Protein AF-A0AAV4CNP8-F1 (afdb_monomer_lite)

Structure (mmCIF, N/CA/C/O backbone):
data_AF-A0AAV4CNP8-F1
#
_entry.id   AF-A0AAV4CNP8-F1
#
loop_
_atom_site.group_PDB
_atom_site.id
_atom_site.type_symbol
_atom_site.label_atom_id
_atom_site.label_alt_id
_atom_site.label_comp_id
_atom_site.label_asym_id
_atom_site.label_entity_id
_atom_site.label_seq_id
_atom_site.pdbx_PDB_ins_code
_atom_site.Cartn_x
_atom_site.Cartn_y
_atom_site.Cartn_z
_atom_site.occupancy
_atom_site.B_iso_or_equiv
_atom_site.auth_seq_id
_atom_site.auth_comp_id
_atom_site.auth_asym_id
_atom_site.auth_atom_id
_atom_site.pdbx_PDB_model_num
ATOM 1 N N . MET A 1 1 ? 19.558 -6.433 -16.857 1.00 46.38 1 MET A N 1
ATOM 2 C CA . MET A 1 1 ? 19.336 -5.834 -15.519 1.00 46.38 1 MET A CA 1
ATOM 3 C C . MET A 1 1 ? 18.919 -4.367 -15.660 1.00 46.38 1 MET A C 1
ATOM 5 O O . MET A 1 1 ? 19.714 -3.476 -15.395 1.00 46.38 1 MET A O 1
ATOM 9 N N . LYS A 1 2 ? 17.694 -4.098 -16.132 1.00 54.31 2 LYS A N 1
ATOM 10 C CA . LYS A 1 2 ? 17.076 -2.753 -16.125 1.00 54.31 2 LYS A CA 1
ATOM 11 C C . LYS A 1 2 ? 15.809 -2.720 -15.248 1.00 54.31 2 LYS A C 1
ATOM 13 O O . LYS A 1 2 ? 15.484 -1.664 -14.714 1.00 54.31 2 LYS A O 1
ATOM 18 N N . ASP A 1 3 ? 15.195 -3.878 -15.004 1.00 55.69 3 ASP A N 1
ATOM 19 C CA . ASP A 1 3 ? 13.916 -4.042 -14.292 1.00 55.69 3 ASP A CA 1
ATOM 20 C C . ASP A 1 3 ? 13.931 -3.739 -12.795 1.00 55.69 3 ASP A C 1
ATOM 22 O O . ASP A 1 3 ? 12.931 -3.292 -12.238 1.00 55.69 3 ASP A O 1
ATOM 26 N N . THR A 1 4 ? 15.070 -3.899 -12.119 1.00 63.66 4 THR A N 1
ATOM 27 C CA . THR A 1 4 ? 15.130 -3.698 -10.663 1.00 63.66 4 THR A CA 1
ATOM 28 C C . THR A 1 4 ? 14.892 -2.242 -10.262 1.00 63.66 4 THR A C 1
ATOM 30 O O . THR A 1 4 ? 14.318 -1.984 -9.206 1.00 63.66 4 THR A O 1
ATOM 33 N N . ARG A 1 5 ? 15.301 -1.274 -11.096 1.00 74.88 5 ARG A N 1
ATOM 34 C CA . ARG A 1 5 ? 15.209 0.148 -10.733 1.00 74.88 5 ARG A CA 1
ATOM 35 C C . ARG A 1 5 ? 13.775 0.670 -10.820 1.00 74.88 5 ARG A C 1
ATOM 37 O O . ARG A 1 5 ? 13.304 1.277 -9.868 1.00 74.88 5 ARG A O 1
ATOM 44 N N . ARG A 1 6 ? 13.065 0.370 -11.914 1.00 78.56 6 ARG A N 1
ATOM 45 C CA . ARG A 1 6 ? 11.662 0.784 -12.110 1.00 78.56 6 ARG A CA 1
ATOM 46 C C . ARG A 1 6 ? 10.711 0.081 -11.142 1.00 78.56 6 ARG A C 1
ATOM 48 O O . ARG A 1 6 ? 9.794 0.707 -10.610 1.00 78.56 6 ARG A O 1
ATOM 55 N N . GLY A 1 7 ? 10.976 -1.193 -10.839 1.00 80.38 7 GLY A N 1
ATOM 56 C CA . GLY A 1 7 ? 10.255 -1.917 -9.793 1.00 80.38 7 GLY A CA 1
ATOM 57 C C . GLY A 1 7 ? 10.425 -1.272 -8.412 1.00 80.38 7 GLY A C 1
ATOM 58 O O . GLY A 1 7 ? 9.440 -1.063 -7.704 1.00 80.38 7 GLY A O 1
ATOM 59 N N . ALA A 1 8 ? 11.653 -0.882 -8.051 1.00 82.00 8 ALA A N 1
ATOM 60 C CA . ALA A 1 8 ? 11.926 -0.186 -6.793 1.00 82.00 8 ALA A CA 1
ATOM 61 C C . ALA A 1 8 ? 11.259 1.200 -6.732 1.00 82.00 8 ALA A C 1
ATOM 63 O O . ALA A 1 8 ? 10.627 1.526 -5.732 1.00 82.00 8 ALA A O 1
ATOM 64 N N . GLU A 1 9 ? 11.325 1.982 -7.814 1.00 85.69 9 GLU A N 1
ATOM 65 C CA . GLU A 1 9 ? 10.644 3.281 -7.929 1.00 85.69 9 GLU A CA 1
ATOM 66 C C . GLU A 1 9 ? 9.119 3.134 -7.731 1.00 85.69 9 GLU A C 1
ATOM 68 O O . GLU A 1 9 ? 8.497 3.906 -7.000 1.00 85.69 9 GLU A O 1
ATOM 73 N N . THR A 1 10 ? 8.519 2.088 -8.307 1.00 85.56 10 THR A N 1
ATOM 74 C CA . THR A 1 10 ? 7.083 1.790 -8.162 1.00 85.56 10 THR A CA 1
ATOM 75 C C . THR A 1 10 ? 6.719 1.379 -6.729 1.00 85.56 10 THR A C 1
ATOM 77 O O . THR A 1 10 ? 5.675 1.780 -6.206 1.00 85.56 10 THR A O 1
ATOM 80 N N . LEU A 1 11 ? 7.585 0.612 -6.060 1.00 86.38 11 LEU A N 1
ATOM 81 C CA . LEU A 1 11 ? 7.403 0.209 -4.663 1.00 86.38 11 LEU A CA 1
ATOM 82 C C . LEU A 1 11 ? 7.470 1.403 -3.700 1.00 86.38 11 LEU A C 1
ATOM 84 O O . LEU A 1 11 ? 6.686 1.466 -2.742 1.00 86.38 11 LEU A O 1
ATOM 88 N N . GLU A 1 12 ? 8.387 2.337 -3.941 1.00 89.56 12 GLU A N 1
ATOM 89 C CA . GLU A 1 12 ? 8.506 3.565 -3.152 1.00 89.56 12 GLU A CA 1
ATOM 90 C C . GLU A 1 12 ? 7.275 4.450 -3.352 1.00 89.56 12 GLU A C 1
ATOM 92 O O . GLU A 1 12 ? 6.611 4.784 -2.370 1.00 89.56 12 GLU A O 1
ATOM 97 N N . LE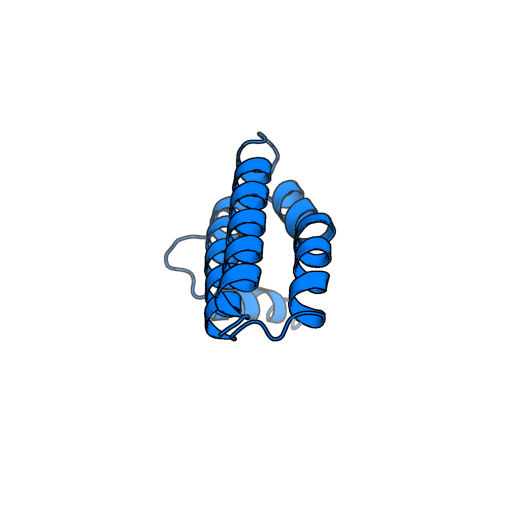U A 1 13 ? 6.856 4.682 -4.602 1.00 89.62 13 LEU A N 1
ATOM 98 C CA . LEU A 1 13 ? 5.627 5.419 -4.915 1.00 89.62 13 LEU A CA 1
ATOM 99 C C . LEU A 1 13 ? 4.396 4.821 -4.214 1.00 89.62 13 LEU A C 1
ATOM 101 O O . LEU A 1 13 ? 3.569 5.550 -3.650 1.00 89.62 13 LEU A O 1
ATOM 105 N N . ALA A 1 14 ? 4.263 3.490 -4.229 1.00 89.38 14 ALA A N 1
ATOM 106 C CA . ALA A 1 14 ? 3.191 2.789 -3.527 1.00 89.38 14 ALA A CA 1
ATOM 107 C C . ALA A 1 14 ? 3.254 3.043 -2.013 1.00 89.38 14 ALA A C 1
ATOM 109 O O . ALA A 1 14 ? 2.233 3.312 -1.377 1.00 89.38 14 ALA A O 1
ATOM 110 N N . SER A 1 15 ? 4.454 2.984 -1.435 1.00 90.06 15 SER A N 1
ATOM 111 C CA . SER A 1 15 ? 4.680 3.155 0.003 1.00 90.06 15 SER A CA 1
ATOM 112 C C . SER A 1 15 ? 4.377 4.580 0.464 1.00 90.06 15 SER A C 1
ATOM 114 O O . SER A 1 15 ? 3.655 4.761 1.447 1.00 90.06 15 SER A O 1
ATOM 116 N N . GLU A 1 16 ? 4.858 5.584 -0.267 1.00 92.38 16 GLU A N 1
ATOM 117 C CA . GLU A 1 16 ? 4.592 6.998 0.003 1.00 92.38 16 GLU A CA 1
ATOM 118 C C . GLU A 1 16 ? 3.100 7.317 -0.109 1.00 92.38 16 GLU A C 1
ATOM 120 O O . GLU A 1 16 ? 2.519 7.944 0.780 1.00 92.38 16 GLU A O 1
ATOM 125 N N . SER A 1 17 ? 2.445 6.809 -1.156 1.00 90.19 17 SER A N 1
ATOM 126 C CA . SER A 1 17 ? 1.009 7.007 -1.365 1.00 90.19 17 SER A CA 1
ATOM 127 C C . SER A 1 17 ? 0.171 6.370 -0.250 1.00 90.19 17 SER A C 1
ATOM 129 O O . SER A 1 17 ? -0.779 6.982 0.245 1.00 90.19 17 SER A O 1
ATOM 131 N N . LEU A 1 18 ? 0.529 5.161 0.198 1.00 90.56 18 LEU A N 1
ATOM 132 C CA . LEU A 1 18 ? -0.135 4.487 1.320 1.00 90.56 18 LEU A CA 1
ATOM 133 C C . LEU A 1 18 ? 0.058 5.243 2.638 1.00 90.56 18 LEU A C 1
ATOM 135 O O . LEU A 1 18 ? -0.894 5.380 3.411 1.00 90.56 18 LEU A O 1
ATOM 139 N N . LEU A 1 19 ? 1.265 5.755 2.892 1.00 91.31 19 LEU A N 1
ATOM 140 C CA . LEU A 1 19 ? 1.560 6.576 4.066 1.00 91.31 19 LEU A CA 1
ATOM 141 C C . LEU A 1 19 ? 0.756 7.877 4.053 1.00 91.31 19 LEU A C 1
ATOM 143 O O . LEU A 1 19 ? 0.167 8.229 5.079 1.00 91.31 19 LEU A O 1
ATOM 147 N N . ALA A 1 20 ? 0.667 8.542 2.900 1.00 90.75 20 ALA A N 1
ATOM 148 C CA . ALA A 1 20 ? -0.144 9.739 2.725 1.00 90.75 20 ALA A CA 1
ATOM 149 C C . ALA A 1 20 ? -1.618 9.453 3.049 1.00 90.75 20 ALA A C 1
ATOM 151 O O . ALA A 1 20 ? -2.177 10.098 3.932 1.00 90.75 20 ALA A O 1
ATOM 152 N N . ILE A 1 21 ? -2.223 8.422 2.440 1.00 89.38 21 ILE A N 1
ATOM 153 C CA . ILE A 1 21 ? -3.617 8.016 2.717 1.00 89.38 21 ILE A CA 1
ATOM 154 C C . ILE A 1 21 ? -3.813 7.686 4.203 1.00 89.38 21 ILE A C 1
ATOM 156 O O . ILE A 1 21 ? -4.824 8.054 4.808 1.00 89.38 21 ILE A O 1
ATOM 160 N N . ASN A 1 22 ? -2.843 7.001 4.812 1.00 88.12 22 ASN A N 1
ATOM 161 C CA . ASN A 1 22 ? -2.921 6.622 6.214 1.00 88.12 22 ASN A CA 1
ATOM 162 C C . ASN A 1 22 ? -2.867 7.832 7.162 1.00 88.12 22 ASN A C 1
ATOM 164 O O . ASN A 1 22 ? -3.547 7.796 8.190 1.00 88.12 22 ASN A O 1
ATOM 168 N N . LYS A 1 23 ? -2.087 8.868 6.821 1.00 89.50 23 LYS A N 1
ATOM 169 C CA . LYS A 1 23 ? -1.904 10.092 7.619 1.00 89.50 23 LYS A CA 1
ATOM 170 C C . LYS A 1 23 ? -3.200 10.887 7.775 1.00 89.50 23 LYS A C 1
ATOM 172 O O . LYS A 1 23 ? -3.406 11.508 8.813 1.00 89.50 23 LYS A O 1
ATOM 177 N N . TYR A 1 24 ? -4.086 10.853 6.784 1.00 83.56 24 TYR A N 1
ATOM 178 C CA . TYR A 1 24 ? -5.371 11.534 6.894 1.00 83.56 24 TYR A CA 1
ATOM 179 C C . TYR A 1 24 ? -6.286 10.845 7.922 1.00 83.56 24 TYR A C 1
ATOM 181 O O . TYR A 1 24 ? -6.395 9.617 7.967 1.00 83.56 24 TYR A O 1
ATOM 189 N N . GLY A 1 25 ? -6.992 11.632 8.737 1.00 81.38 25 GLY A N 1
ATOM 190 C CA . GLY A 1 25 ? -7.911 11.159 9.786 1.00 81.38 25 GLY A CA 1
ATOM 191 C C . GLY A 1 25 ? -9.238 10.571 9.281 1.00 81.38 25 GLY A C 1
ATOM 192 O O . GLY A 1 25 ? -10.217 10.549 10.017 1.00 81.38 25 GLY A O 1
ATOM 193 N N . PHE A 1 26 ? -9.308 10.128 8.023 1.00 80.88 26 PHE A N 1
ATOM 194 C CA . PHE A 1 26 ? -10.545 9.630 7.420 1.00 80.88 26 PHE A CA 1
ATOM 195 C C . PHE A 1 26 ? -10.985 8.274 7.991 1.00 80.88 26 PHE A C 1
ATOM 197 O O . PHE A 1 26 ? -10.157 7.449 8.391 1.00 80.88 26 PHE A O 1
ATOM 204 N N . GLN A 1 27 ? -12.297 8.011 7.953 1.00 83.69 27 GLN A N 1
ATOM 205 C CA . GLN A 1 27 ? -12.848 6.685 8.248 1.00 83.69 27 GLN A CA 1
ATOM 206 C C . GLN A 1 27 ? -12.257 5.636 7.292 1.00 83.69 27 GLN A C 1
ATOM 208 O O . GLN A 1 27 ? -12.003 5.925 6.119 1.00 83.69 27 GLN A O 1
ATOM 213 N N . GLY A 1 28 ? -12.094 4.398 7.771 1.00 84.75 28 GLY A N 1
ATOM 214 C CA . GLY A 1 28 ? -11.460 3.309 7.018 1.00 84.75 28 GLY A CA 1
ATOM 215 C C . GLY A 1 28 ? -12.025 3.109 5.610 1.00 84.75 28 GLY A C 1
ATOM 216 O O . GLY A 1 28 ? -11.262 2.983 4.657 1.00 84.75 28 GLY A O 1
ATOM 217 N N . LYS A 1 29 ? -13.351 3.199 5.444 1.00 86.75 29 LYS A N 1
ATOM 218 C CA . LYS A 1 29 ? -14.027 3.070 4.139 1.00 86.75 29 LYS A CA 1
ATOM 219 C C . LYS A 1 29 ? -13.541 4.074 3.085 1.00 86.75 29 LYS A C 1
ATOM 221 O O . LYS A 1 29 ? -13.356 3.699 1.933 1.00 86.75 29 LYS A O 1
ATOM 226 N N . PHE A 1 30 ? -13.272 5.322 3.475 1.00 87.12 30 PHE A N 1
ATOM 227 C CA . PHE A 1 30 ? -12.787 6.347 2.548 1.00 87.12 30 PHE A CA 1
ATOM 228 C C . PHE A 1 30 ? -11.324 6.108 2.172 1.00 87.12 30 PHE A C 1
ATOM 230 O O . PHE A 1 30 ? -10.952 6.302 1.022 1.00 87.12 30 PHE A O 1
ATOM 237 N N . LYS A 1 31 ? -10.505 5.593 3.099 1.00 89.81 31 LYS A N 1
ATOM 238 C CA . LYS A 1 31 ? -9.121 5.186 2.801 1.00 89.81 31 LYS A CA 1
ATOM 239 C C . LYS A 1 31 ? -9.073 4.040 1.790 1.00 89.81 31 LYS A C 1
ATOM 241 O O . LYS A 1 31 ? -8.266 4.069 0.866 1.00 89.81 31 LYS A O 1
ATOM 246 N N . ILE A 1 32 ? -9.978 3.070 1.933 1.00 90.81 32 ILE A N 1
ATOM 247 C CA . ILE A 1 32 ? -10.136 1.954 0.990 1.00 90.81 32 ILE A CA 1
ATOM 248 C C . ILE A 1 32 ? -10.612 2.454 -0.376 1.00 90.81 32 ILE A C 1
ATOM 250 O O . ILE A 1 32 ? -10.114 1.998 -1.400 1.00 90.81 32 ILE A O 1
ATOM 254 N N . TRP A 1 33 ? -11.528 3.422 -0.404 1.00 90.81 33 TRP A N 1
ATOM 255 C CA . TRP A 1 33 ? -11.962 4.048 -1.650 1.00 90.81 33 TRP A CA 1
ATOM 256 C C . TRP A 1 33 ? -10.801 4.764 -2.360 1.00 90.81 33 TRP A C 1
ATOM 258 O O . TRP A 1 33 ? -10.565 4.518 -3.540 1.00 90.81 33 TRP A O 1
ATOM 268 N N . CYS A 1 34 ? -10.001 5.561 -1.641 1.00 90.31 34 CYS A N 1
ATOM 269 C CA . CYS A 1 34 ? -8.808 6.200 -2.206 1.00 90.31 34 CYS A CA 1
ATOM 270 C C . CYS A 1 34 ? -7.791 5.173 -2.722 1.00 90.31 34 CYS A C 1
ATOM 272 O O . CYS A 1 34 ? -7.206 5.360 -3.787 1.00 90.31 34 CYS A O 1
ATOM 274 N N . LEU A 1 35 ? -7.596 4.070 -1.995 1.00 90.38 35 LEU A N 1
ATOM 275 C CA . LEU A 1 35 ? -6.760 2.961 -2.449 1.00 90.38 35 LEU A CA 1
ATOM 276 C C . LEU A 1 35 ? -7.265 2.402 -3.787 1.00 90.38 35 LEU A C 1
ATOM 278 O O . LEU A 1 35 ? -6.489 2.304 -4.734 1.00 90.38 35 LEU A O 1
ATOM 282 N N . GLN A 1 36 ? -8.559 2.088 -3.879 1.00 90.81 36 GLN A N 1
ATOM 283 C CA . GLN A 1 36 ? -9.148 1.458 -5.059 1.00 90.81 36 GLN A CA 1
ATOM 284 C C . GLN A 1 36 ? -9.162 2.375 -6.287 1.00 90.81 36 GLN A C 1
ATOM 286 O O . GLN A 1 36 ? -8.877 1.917 -7.388 1.00 90.81 36 GLN A O 1
ATOM 291 N N . PHE A 1 37 ? -9.506 3.652 -6.107 1.00 89.25 37 PHE A N 1
ATOM 292 C CA . PHE A 1 37 ? -9.764 4.567 -7.223 1.00 89.25 37 PHE A CA 1
ATOM 293 C C . PHE A 1 37 ? -8.619 5.532 -7.527 1.00 89.25 37 PHE A C 1
ATOM 295 O O . PHE A 1 37 ? -8.573 6.069 -8.628 1.00 89.25 37 PHE A O 1
ATOM 302 N N . MET A 1 38 ? -7.684 5.758 -6.601 1.00 89.44 38 MET A N 1
ATOM 303 C CA . MET A 1 38 ? -6.506 6.591 -6.874 1.00 89.44 38 MET A CA 1
ATOM 304 C C . MET A 1 38 ? -5.234 5.767 -6.988 1.00 89.44 38 MET A C 1
ATOM 306 O O . MET A 1 38 ? -4.478 5.948 -7.938 1.00 89.44 38 MET A O 1
ATOM 310 N N . LEU A 1 39 ? -4.964 4.891 -6.016 1.00 89.75 39 LEU A N 1
ATOM 311 C CA . LEU A 1 39 ? -3.665 4.226 -5.941 1.00 89.75 39 LEU A CA 1
ATOM 312 C C . LEU A 1 39 ? -3.552 3.058 -6.925 1.00 89.75 39 LEU A C 1
ATOM 314 O O . LEU A 1 39 ? -2.551 2.969 -7.628 1.00 89.75 39 LEU A O 1
ATOM 318 N N . ILE A 1 40 ? -4.574 2.202 -7.026 1.00 89.00 40 ILE A N 1
ATOM 319 C CA . ILE A 1 40 ? -4.548 1.068 -7.964 1.00 89.00 40 ILE A CA 1
ATOM 320 C C . ILE A 1 40 ? -4.371 1.533 -9.418 1.00 89.00 40 ILE A C 1
ATOM 322 O O . ILE A 1 40 ? -3.456 1.028 -10.059 1.00 89.00 40 ILE A O 1
ATOM 326 N N . PRO A 1 41 ? -5.122 2.519 -9.949 1.00 88.44 41 PRO A N 1
ATOM 327 C CA . PRO A 1 41 ? -4.917 2.979 -11.325 1.00 88.44 41 PRO A CA 1
ATOM 328 C C . PRO A 1 41 ? -3.525 3.575 -11.572 1.00 88.44 41 PRO A C 1
ATOM 330 O O . PRO A 1 41 ? -2.960 3.384 -12.645 1.00 88.44 41 PRO A O 1
ATOM 333 N N . LYS A 1 42 ? -2.942 4.253 -10.570 1.00 87.94 42 LYS A N 1
ATOM 334 C CA . LYS A 1 42 ? -1.574 4.791 -10.648 1.00 87.94 42 LYS A CA 1
ATOM 335 C C . LYS A 1 42 ? -0.506 3.700 -10.693 1.00 87.94 42 LYS A C 1
ATOM 337 O O . LYS A 1 42 ? 0.505 3.892 -11.356 1.00 87.94 42 LYS A O 1
ATOM 342 N N . LEU A 1 43 ? -0.719 2.587 -9.991 1.00 86.38 43 LEU A N 1
ATOM 343 C CA . LEU A 1 43 ? 0.196 1.442 -9.982 1.00 86.38 43 LEU A CA 1
ATOM 344 C C . LEU A 1 43 ? 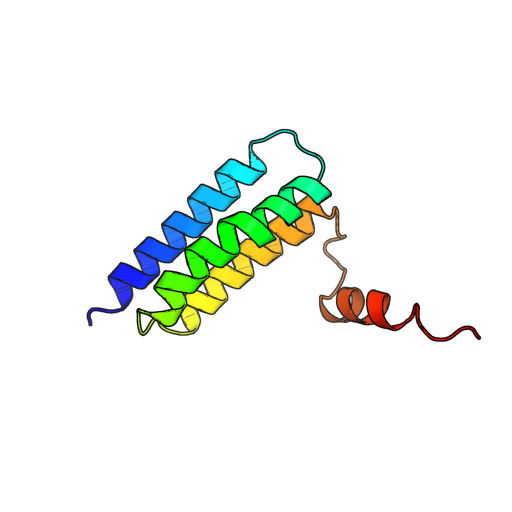-0.038 0.497 -11.161 1.00 86.38 43 LEU A C 1
ATOM 346 O O . LEU A 1 43 ? 0.895 -0.148 -11.617 1.00 86.38 43 LEU A O 1
ATOM 350 N N . LEU A 1 44 ? -1.260 0.434 -11.686 1.00 87.12 44 LEU A N 1
ATOM 351 C CA . LEU A 1 44 ? -1.606 -0.438 -12.802 1.00 87.12 44 LEU A CA 1
ATOM 352 C C . LEU A 1 44 ? -0.795 -0.100 -14.057 1.00 87.12 44 LEU A C 1
ATOM 354 O O . LEU A 1 44 ? -0.345 -0.999 -14.752 1.00 87.12 44 LEU A O 1
ATOM 358 N N . TRP A 1 45 ? -0.577 1.188 -14.326 1.00 83.12 45 TRP A N 1
ATOM 359 C CA . TRP A 1 45 ? 0.187 1.623 -15.493 1.00 83.12 45 TRP A CA 1
ATOM 360 C C . TRP A 1 45 ? 1.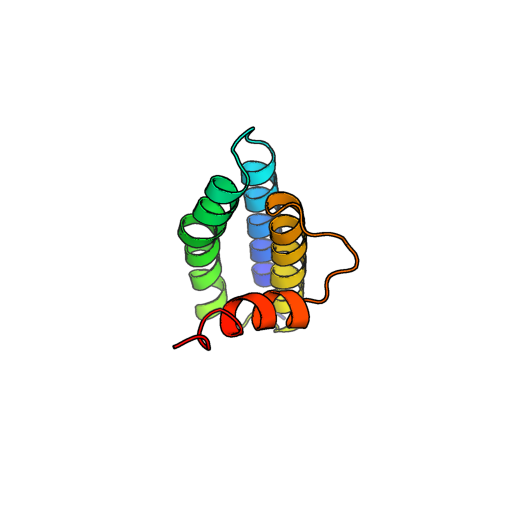644 1.121 -15.502 1.00 83.12 45 TRP A C 1
ATOM 362 O O . TRP A 1 45 ? 2.002 0.427 -16.451 1.00 83.12 45 TRP A O 1
ATOM 372 N N . PRO A 1 46 ? 2.483 1.378 -14.476 1.00 81.69 46 PRO A N 1
ATOM 373 C CA . PRO A 1 46 ? 3.846 0.844 -14.448 1.00 81.69 46 PRO A CA 1
ATOM 374 C C . PRO A 1 46 ? 3.878 -0.688 -14.396 1.00 81.6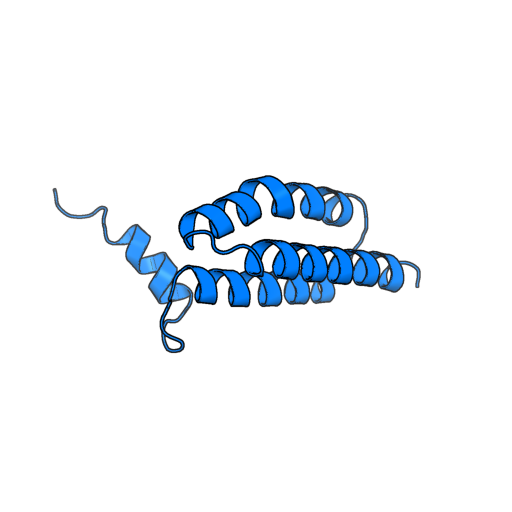9 46 PRO A C 1
ATOM 376 O O . PRO A 1 46 ? 4.758 -1.284 -14.997 1.00 81.69 46 PRO A O 1
ATOM 379 N N . LEU A 1 47 ? 2.898 -1.340 -13.760 1.00 80.56 47 LEU A N 1
ATOM 380 C CA . LEU A 1 47 ? 2.808 -2.807 -13.738 1.00 80.56 47 LEU A CA 1
ATOM 381 C C . LEU A 1 47 ? 2.482 -3.431 -15.104 1.00 80.56 47 LEU A C 1
ATOM 383 O O . LEU A 1 47 ? 2.821 -4.586 -15.330 1.00 80.56 47 LEU A O 1
ATOM 387 N N . LEU A 1 48 ? 1.792 -2.703 -15.988 1.00 80.00 48 LEU A N 1
ATOM 388 C CA . LEU A 1 48 ? 1.450 -3.174 -17.335 1.00 80.00 48 LEU A CA 1
ATOM 389 C C . LEU A 1 48 ? 2.514 -2.821 -18.379 1.00 80.00 48 LEU A C 1
ATOM 391 O O . LEU A 1 48 ? 2.635 -3.516 -19.385 1.00 80.00 48 LEU A O 1
ATOM 395 N N . VAL A 1 49 ? 3.219 -1.705 -18.185 1.00 77.25 49 VAL A N 1
ATOM 396 C CA . VAL A 1 49 ? 4.171 -1.157 -19.164 1.00 77.25 49 VAL A CA 1
ATOM 397 C C . VAL A 1 49 ? 5.586 -1.686 -18.947 1.00 77.25 49 VAL A C 1
ATOM 399 O O . VAL A 1 49 ? 6.324 -1.848 -19.919 1.00 77.25 49 VAL A O 1
ATOM 402 N N . ASP A 1 50 ? 5.970 -1.944 -17.698 1.00 69.94 50 ASP A N 1
ATOM 403 C CA . ASP A 1 50 ? 7.284 -2.469 -17.348 1.00 69.94 50 ASP A CA 1
ATOM 404 C C . ASP A 1 50 ? 7.204 -3.962 -17.012 1.00 69.94 50 ASP A C 1
ATOM 406 O O . ASP A 1 50 ? 6.259 -4.411 -16.364 1.00 69.94 50 ASP A O 1
ATOM 410 N N . ASP A 1 51 ? 8.223 -4.726 -17.416 1.00 68.75 51 ASP A N 1
ATOM 411 C CA . ASP A 1 51 ? 8.362 -6.161 -17.129 1.00 68.75 51 ASP A CA 1
ATOM 412 C C . ASP A 1 51 ? 8.821 -6.361 -15.667 1.00 68.75 51 ASP A C 1
ATOM 414 O O . ASP A 1 51 ? 9.904 -6.856 -15.345 1.00 68.75 51 ASP A O 1
ATOM 418 N N . ILE A 1 52 ? 8.011 -5.854 -14.735 1.00 74.12 52 ILE A N 1
ATOM 419 C CA . ILE A 1 52 ? 8.319 -5.849 -13.309 1.00 74.12 52 ILE A CA 1
ATOM 420 C C . ILE A 1 52 ? 8.272 -7.289 -12.796 1.00 74.12 52 ILE A C 1
ATOM 422 O O . ILE A 1 52 ? 7.252 -7.971 -12.888 1.00 74.12 52 ILE A O 1
ATOM 426 N N . CYS A 1 53 ? 9.368 -7.729 -12.171 1.00 78.00 53 CYS A N 1
ATOM 427 C CA . CYS A 1 53 ? 9.445 -9.038 -11.530 1.00 78.00 53 CYS A CA 1
ATOM 428 C C . CYS A 1 53 ? 8.249 -9.271 -10.593 1.00 78.00 53 CYS A C 1
ATOM 430 O O . CYS A 1 53 ? 7.983 -8.452 -9.707 1.00 78.00 53 CYS A O 1
ATOM 432 N N . SER A 1 54 ? 7.604 -10.436 -10.703 1.00 77.56 54 SER A N 1
ATOM 433 C CA . SER A 1 54 ? 6.446 -10.811 -9.875 1.00 77.56 54 SER A CA 1
ATOM 434 C C . SER A 1 54 ? 6.715 -10.691 -8.371 1.00 77.56 54 SER A C 1
ATOM 436 O O . SER A 1 54 ? 5.832 -10.296 -7.622 1.00 77.56 54 SER A O 1
ATOM 438 N N . THR A 1 55 ? 7.958 -10.899 -7.928 1.00 80.88 55 THR A N 1
ATOM 439 C CA . THR A 1 55 ? 8.373 -10.722 -6.524 1.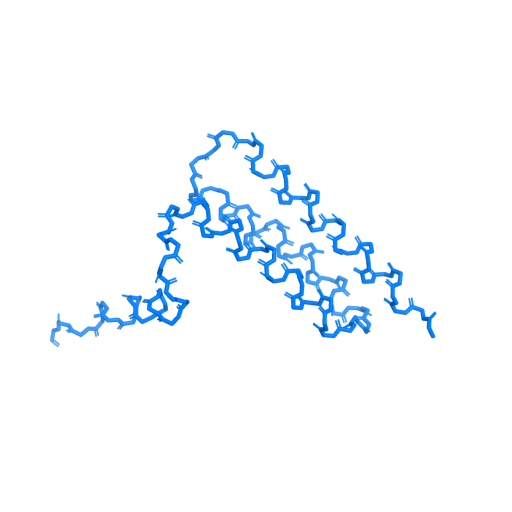00 80.88 55 THR A CA 1
ATOM 440 C C . THR A 1 55 ? 8.198 -9.289 -6.010 1.00 80.88 55 THR A C 1
ATOM 442 O O . THR A 1 55 ? 7.897 -9.070 -4.837 1.00 80.88 55 THR A O 1
ATOM 445 N N . THR A 1 56 ? 8.371 -8.287 -6.877 1.00 82.12 56 THR A N 1
ATOM 446 C CA . THR A 1 56 ? 8.156 -6.875 -6.524 1.00 82.12 56 THR A CA 1
ATOM 447 C C . THR A 1 56 ? 6.665 -6.565 -6.460 1.00 82.12 56 THR A C 1
ATOM 449 O O . THR A 1 56 ? 6.228 -5.845 -5.562 1.00 82.12 56 THR A O 1
ATOM 452 N N . VAL A 1 57 ? 5.874 -7.160 -7.355 1.00 84.38 57 VAL A N 1
ATOM 453 C CA . VAL A 1 57 ? 4.408 -7.055 -7.338 1.00 84.38 57 VAL A CA 1
ATOM 454 C C . VAL A 1 57 ? 3.840 -7.645 -6.047 1.00 84.38 57 VAL A C 1
ATOM 456 O O . VAL A 1 57 ? 3.105 -6.961 -5.336 1.00 84.38 57 VAL A O 1
ATOM 459 N N . GLU A 1 58 ? 4.269 -8.849 -5.665 1.00 86.38 58 GLU A N 1
ATOM 460 C CA . GLU A 1 58 ? 3.875 -9.500 -4.408 1.00 86.38 58 GLU A CA 1
ATOM 461 C C . GLU A 1 58 ? 4.223 -8.645 -3.178 1.00 86.38 58 GLU A C 1
ATOM 463 O O . GLU A 1 58 ? 3.429 -8.525 -2.240 1.00 86.38 58 GLU A O 1
ATOM 468 N N . ALA A 1 59 ? 5.387 -7.986 -3.178 1.00 87.50 59 ALA A N 1
ATOM 469 C CA . ALA A 1 59 ? 5.782 -7.085 -2.096 1.00 87.50 59 ALA A CA 1
ATOM 470 C C . ALA A 1 59 ? 4.869 -5.845 -1.994 1.00 87.50 59 ALA A C 1
ATOM 472 O O . ALA A 1 59 ? 4.530 -5.410 -0.884 1.00 87.50 59 ALA A O 1
ATOM 473 N N . ILE A 1 60 ? 4.446 -5.283 -3.133 1.00 87.62 60 ILE A N 1
ATOM 474 C CA . ILE A 1 60 ? 3.481 -4.173 -3.189 1.00 87.62 60 ILE A CA 1
ATOM 475 C C . ILE A 1 60 ? 2.124 -4.637 -2.645 1.00 87.62 60 ILE A C 1
ATOM 477 O O . ILE A 1 60 ? 1.552 -3.981 -1.768 1.00 87.62 60 ILE A O 1
ATOM 481 N N . GLU A 1 61 ? 1.632 -5.789 -3.099 1.00 88.62 61 GLU A N 1
ATOM 482 C CA . GLU A 1 61 ? 0.364 -6.366 -2.645 1.00 88.62 61 GLU A CA 1
ATOM 483 C C . GLU A 1 61 ? 0.365 -6.652 -1.142 1.00 88.62 61 GLU A C 1
ATOM 485 O O . GLU A 1 61 ? -0.586 -6.294 -0.439 1.00 88.62 61 GLU A O 1
ATOM 490 N N . ALA A 1 62 ? 1.453 -7.219 -0.614 1.00 89.69 62 ALA A N 1
ATOM 491 C CA . ALA A 1 62 ? 1.610 -7.484 0.811 1.00 89.69 62 ALA A CA 1
ATOM 492 C C . ALA A 1 62 ? 1.527 -6.194 1.646 1.00 89.69 62 ALA A C 1
ATOM 494 O O . ALA A 1 62 ? 0.828 -6.148 2.669 1.00 89.69 62 ALA A O 1
ATOM 495 N N . LYS A 1 63 ? 2.182 -5.111 1.196 1.00 90.00 63 LYS A N 1
ATOM 496 C CA . LYS A 1 63 ? 2.084 -3.790 1.839 1.00 90.00 63 LYS A CA 1
ATOM 497 C C . LYS A 1 63 ? 0.650 -3.264 1.794 1.00 90.00 63 LYS A C 1
ATOM 499 O O . LYS A 1 63 ? 0.120 -2.879 2.840 1.00 90.00 63 LYS A O 1
ATOM 504 N N . ILE A 1 64 ? 0.004 -3.286 0.628 1.00 90.19 64 ILE A N 1
ATOM 505 C CA . ILE A 1 64 ? -1.385 -2.832 0.465 1.00 90.19 64 ILE A CA 1
ATOM 506 C C . ILE A 1 64 ? -2.317 -3.609 1.401 1.00 90.19 64 ILE A C 1
ATOM 508 O O . ILE A 1 64 ? -3.099 -2.998 2.131 1.00 90.19 64 ILE A O 1
ATOM 512 N N . ASN A 1 65 ? -2.204 -4.937 1.453 1.00 88.44 65 ASN A N 1
ATOM 513 C CA . ASN A 1 65 ? -3.042 -5.776 2.307 1.00 88.44 65 ASN A CA 1
ATOM 514 C C . ASN A 1 65 ? -2.859 -5.465 3.799 1.00 88.44 65 ASN A C 1
ATOM 516 O O . ASN A 1 65 ? -3.847 -5.440 4.538 1.00 88.44 65 ASN A O 1
ATOM 520 N N . LYS A 1 66 ? -1.638 -5.148 4.247 1.00 88.50 66 LYS A N 1
ATOM 521 C CA . LYS A 1 66 ? -1.382 -4.715 5.630 1.00 88.50 66 LYS A CA 1
ATOM 522 C C . LYS A 1 66 ? -2.149 -3.435 5.980 1.00 88.50 66 LYS A C 1
ATOM 524 O O . LYS A 1 66 ? -2.814 -3.384 7.017 1.00 88.50 66 LYS A O 1
ATOM 529 N N . TYR A 1 67 ? -2.107 -2.418 5.116 1.00 88.06 67 TYR A N 1
ATOM 530 C CA . TYR A 1 67 ? -2.862 -1.175 5.324 1.00 88.06 67 TYR A CA 1
ATOM 531 C C . TYR A 1 67 ? -4.373 -1.389 5.204 1.00 88.06 67 TYR A C 1
ATOM 533 O O . TYR A 1 67 ? -5.125 -0.893 6.041 1.00 88.06 67 TYR A O 1
ATOM 541 N N . LYS A 1 68 ? -4.815 -2.197 4.235 1.00 87.25 68 LYS A N 1
ATOM 542 C CA . LYS A 1 68 ? -6.223 -2.562 4.034 1.00 87.25 68 LYS A CA 1
ATOM 543 C C . LYS A 1 68 ? -6.821 -3.181 5.297 1.00 87.25 68 LYS A C 1
ATOM 545 O O . LYS A 1 68 ? -7.858 -2.727 5.773 1.00 87.25 68 LYS A O 1
ATOM 550 N N . ARG A 1 69 ? -6.135 -4.169 5.883 1.00 86.38 69 ARG A N 1
ATOM 551 C CA . ARG A 1 69 ? -6.559 -4.827 7.131 1.00 86.38 69 ARG A CA 1
ATOM 552 C C . ARG A 1 69 ? -6.577 -3.860 8.311 1.00 86.38 69 ARG A C 1
ATOM 554 O O . ARG A 1 69 ? -7.539 -3.863 9.073 1.00 86.38 69 ARG A O 1
ATOM 561 N N . LYS A 1 70 ? -5.569 -2.984 8.416 1.00 86.75 70 LYS A N 1
ATOM 562 C CA . LYS A 1 70 ? -5.517 -1.938 9.447 1.00 86.75 70 LYS A CA 1
ATOM 563 C C . LYS A 1 70 ? -6.701 -0.971 9.344 1.00 86.75 70 LYS A C 1
ATOM 565 O O . LYS A 1 70 ? -7.307 -0.645 10.357 1.00 86.75 70 LYS A O 1
ATOM 570 N N . TRP A 1 71 ? -7.044 -0.513 8.141 1.00 88.31 71 TRP A N 1
ATOM 571 C CA . TRP A 1 71 ? -8.139 0.442 7.934 1.00 88.31 71 TRP A CA 1
ATOM 572 C C . TRP A 1 71 ? -9.522 -0.181 8.095 1.00 88.31 71 TRP A C 1
ATOM 574 O O . TRP A 1 71 ? -10.449 0.505 8.514 1.00 88.31 71 TRP A O 1
ATOM 584 N N . LEU A 1 72 ? -9.657 -1.471 7.792 1.00 84.19 72 LEU A N 1
ATOM 585 C CA . LEU A 1 72 ? -10.883 -2.237 8.007 1.00 84.19 72 LEU A CA 1
ATOM 586 C C . LEU A 1 72 ? -11.024 -2.765 9.446 1.00 84.19 72 LEU A C 1
ATOM 588 O O . LEU A 1 72 ? -11.990 -3.466 9.722 1.00 84.19 72 LEU A O 1
ATOM 592 N N . ALA A 1 73 ? -10.081 -2.443 10.344 1.00 83.00 73 ALA A N 1
ATOM 593 C CA . ALA A 1 73 ? -10.039 -2.936 11.724 1.00 83.00 73 ALA A CA 1
ATOM 594 C C . ALA A 1 73 ? -10.165 -4.472 11.823 1.00 83.00 73 ALA A C 1
ATOM 596 O O . ALA A 1 73 ? -10.800 -5.006 12.730 1.00 83.00 73 ALA A O 1
ATOM 597 N N . VAL A 1 74 ? -9.564 -5.189 10.867 1.00 80.81 74 VAL A N 1
ATOM 598 C CA . VAL A 1 74 ? -9.625 -6.653 10.805 1.00 80.81 74 VAL A CA 1
ATOM 599 C C . VAL A 1 74 ? -8.733 -7.248 11.902 1.00 80.81 74 VAL A C 1
ATOM 601 O O . VAL A 1 74 ? -7.563 -6.860 11.992 1.00 80.81 74 VAL A O 1
ATOM 604 N N . PRO A 1 75 ? -9.229 -8.207 12.710 1.00 76.62 75 PRO A N 1
ATOM 605 C CA . PRO A 1 75 ? -8.413 -8.884 13.709 1.00 76.62 75 PRO A CA 1
ATOM 606 C C . PRO A 1 75 ? -7.209 -9.598 13.072 1.00 76.62 75 PRO A C 1
ATOM 608 O O . PRO A 1 75 ? -7.355 -10.218 12.016 1.00 76.62 75 PRO A O 1
ATOM 611 N N . PRO A 1 76 ? -6.028 -9.589 13.717 1.00 67.19 76 PRO A N 1
ATOM 612 C CA . PRO A 1 76 ? -4.805 -10.170 13.157 1.00 67.19 76 PRO A CA 1
ATOM 613 C C . PRO A 1 76 ? -4.877 -11.691 12.932 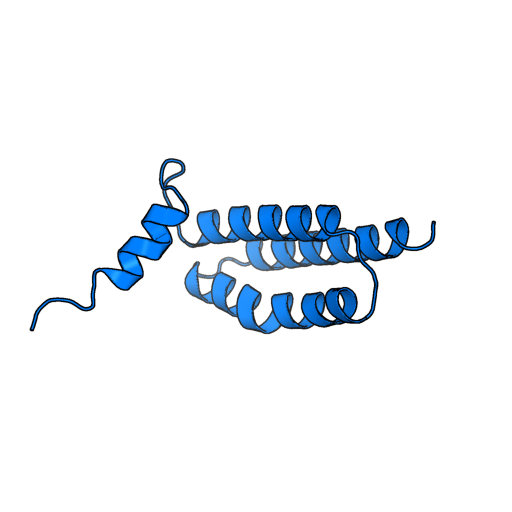1.00 67.19 76 PRO A C 1
ATOM 615 O O . PRO A 1 76 ? -4.101 -12.215 12.140 1.00 67.19 76 PRO A O 1
ATOM 618 N N . GLY A 1 77 ? -5.814 -12.390 13.585 1.00 70.50 77 GLY A N 1
ATOM 619 C CA . GLY A 1 77 ? -6.054 -13.827 13.407 1.00 70.50 77 GLY A CA 1
ATOM 620 C C . GLY A 1 77 ? -7.017 -14.193 12.272 1.00 70.50 77 GLY A C 1
ATOM 621 O O . GLY A 1 77 ? -7.240 -15.378 12.038 1.00 70.50 77 GLY A O 1
ATOM 622 N N . LEU A 1 78 ? -7.611 -13.219 11.567 1.00 72.44 78 LEU A N 1
ATOM 623 C CA . LEU A 1 78 ? -8.530 -13.516 10.468 1.00 72.44 78 LEU A CA 1
ATOM 624 C C . LEU A 1 78 ? -7.745 -13.833 9.187 1.00 72.44 78 LEU A C 1
ATOM 626 O O . LEU A 1 78 ? -7.076 -12.969 8.612 1.00 72.44 78 LEU A O 1
ATOM 630 N N . SER A 1 79 ? -7.850 -15.079 8.725 1.00 69.56 79 SER A N 1
ATOM 631 C CA . SER A 1 79 ? -7.288 -15.502 7.443 1.00 69.56 79 SER A CA 1
ATOM 632 C C . SER A 1 79 ? -7.977 -14.792 6.276 1.00 69.56 79 SER A C 1
ATOM 634 O O . SER A 1 79 ? -9.178 -14.523 6.309 1.00 69.56 79 SER A O 1
ATOM 636 N N . ASP A 1 80 ? -7.223 -14.543 5.205 1.00 66.25 80 ASP A N 1
ATOM 637 C CA . ASP A 1 80 ? -7.741 -13.889 3.996 1.00 66.25 80 ASP A CA 1
ATOM 638 C C . ASP A 1 80 ? -8.921 -14.671 3.391 1.00 66.25 80 ASP A C 1
ATOM 640 O O . ASP A 1 80 ? -9.961 -14.104 3.060 1.00 66.25 80 ASP A O 1
ATOM 644 N N . VAL A 1 81 ? -8.806 -16.005 3.400 1.00 69.81 81 VAL A N 1
ATOM 645 C CA . VAL A 1 81 ? -9.860 -16.950 3.005 1.00 69.81 81 VAL A CA 1
ATOM 646 C C . VAL A 1 81 ? -11.145 -16.724 3.804 1.00 69.81 81 VAL A C 1
ATOM 648 O O . VAL A 1 81 ? -12.217 -16.618 3.219 1.00 69.81 81 VAL A O 1
ATOM 651 N N . ALA A 1 82 ? -11.054 -16.565 5.127 1.00 65.25 82 ALA A N 1
ATOM 652 C CA . ALA A 1 82 ? -12.224 -16.315 5.968 1.00 65.25 82 ALA A CA 1
ATOM 653 C C . ALA A 1 82 ? -12.893 -14.967 5.636 1.00 65.25 82 ALA A C 1
ATOM 655 O O . ALA A 1 82 ? -14.121 -14.874 5.620 1.00 65.25 82 ALA A O 1
ATOM 656 N N . MET A 1 83 ? -12.106 -13.941 5.292 1.00 65.50 83 MET A N 1
ATOM 657 C CA . MET A 1 83 ? -12.627 -12.640 4.854 1.00 65.50 83 MET A CA 1
ATOM 658 C C . MET A 1 83 ? -13.368 -12.728 3.506 1.00 65.50 83 MET A C 1
ATOM 660 O O . MET A 1 83 ? -14.396 -12.072 3.323 1.00 65.50 83 MET A O 1
ATOM 664 N N . HIS A 1 84 ? -12.873 -13.535 2.564 1.00 65.06 84 HIS A N 1
ATOM 665 C CA . HIS A 1 84 ? -13.514 -13.747 1.261 1.00 65.06 84 HIS A CA 1
ATOM 666 C C . HIS A 1 84 ? -14.750 -14.660 1.346 1.00 65.06 84 HIS A C 1
ATOM 668 O O . HIS A 1 84 ? -15.778 -14.370 0.724 1.00 65.06 84 HIS A O 1
ATOM 674 N N . CYS A 1 85 ? -14.706 -15.708 2.173 1.00 65.62 85 CYS A N 1
ATOM 675 C CA . CYS A 1 85 ? -15.841 -16.600 2.417 1.00 65.62 85 CYS A CA 1
ATOM 676 C C . CYS A 1 85 ? -17.010 -15.885 3.110 1.00 65.62 85 CYS A C 1
ATOM 678 O O . CYS A 1 85 ? -18.159 -16.111 2.732 1.00 65.62 85 CYS A O 1
ATOM 680 N N . ALA A 1 86 ? -16.743 -14.973 4.054 1.00 60.19 86 ALA A N 1
ATOM 681 C CA . ALA A 1 86 ? -17.786 -14.196 4.732 1.00 60.19 86 ALA A CA 1
ATOM 682 C C . ALA A 1 86 ? -18.662 -13.382 3.759 1.00 60.19 86 ALA A C 1
ATOM 684 O O . ALA A 1 86 ? -19.859 -13.230 3.983 1.00 60.19 86 ALA A O 1
ATOM 685 N N . LYS A 1 87 ? -18.094 -12.905 2.643 1.00 55.09 87 LYS A N 1
ATOM 686 C CA . LYS A 1 87 ? -18.849 -12.188 1.601 1.00 55.09 87 LYS A CA 1
ATOM 687 C C . LYS A 1 87 ? -19.707 -13.110 0.731 1.00 55.09 87 LYS A C 1
ATOM 689 O O . LYS A 1 87 ? -20.740 -12.678 0.237 1.00 55.09 87 LYS A O 1
ATOM 694 N N . SER A 1 88 ? -19.297 -14.366 0.557 1.00 52.94 88 SER A N 1
ATOM 695 C CA . SER A 1 88 ? -20.009 -15.353 -0.274 1.00 52.94 88 SER A CA 1
ATOM 696 C C . SER A 1 88 ? -21.107 -16.100 0.498 1.00 52.94 88 SER A C 1
ATOM 698 O O . SER A 1 88 ? -22.052 -16.607 -0.097 1.00 52.94 88 SER A O 1
ATOM 700 N N . GLY A 1 89 ? -21.015 -16.153 1.832 1.00 50.41 89 GLY A N 1
ATOM 701 C CA . GLY A 1 89 ? -22.011 -16.792 2.702 1.00 50.41 89 GLY A CA 1
ATOM 702 C C . GLY A 1 89 ? -23.316 -16.006 2.891 1.00 50.41 89 GLY A C 1
ATOM 703 O O . GLY A 1 89 ? -24.296 -16.580 3.353 1.00 50.41 89 GLY A O 1
ATOM 704 N N . ALA A 1 90 ? -23.363 -14.726 2.509 1.00 48.97 90 ALA A N 1
ATOM 705 C CA . ALA A 1 90 ? -24.553 -13.878 2.640 1.00 48.97 90 ALA A CA 1
ATOM 706 C C . ALA A 1 90 ? -25.616 -14.106 1.541 1.00 48.97 90 ALA A C 1
ATOM 708 O O . ALA A 1 90 ? -26.638 -13.431 1.537 1.00 48.97 90 ALA A O 1
ATOM 709 N N . MET A 1 91 ? -25.393 -15.048 0.616 1.00 43.09 91 MET A N 1
ATOM 710 C CA . MET A 1 91 ? -26.239 -15.272 -0.566 1.00 43.09 91 MET A CA 1
ATOM 711 C C . MET A 1 91 ? -26.937 -16.649 -0.569 1.00 43.09 91 MET A C 1
ATOM 713 O O . MET A 1 91 ? -27.194 -17.214 -1.625 1.00 43.09 91 MET A O 1
ATOM 717 N N . ARG A 1 92 ? -27.210 -17.230 0.610 1.00 42.19 92 ARG A N 1
ATOM 718 C CA . ARG A 1 92 ? -28.021 -18.459 0.753 1.00 42.19 92 ARG A CA 1
ATOM 719 C C . ARG A 1 92 ? -28.929 -18.412 1.984 1.00 42.19 92 ARG A C 1
ATOM 721 O O . ARG A 1 92 ? -28.696 -19.113 2.965 1.00 42.19 92 ARG A O 1
ATOM 728 N N . LYS A 1 93 ? -29.965 -17.578 1.911 1.00 44.16 93 LYS A N 1
ATOM 729 C CA . LYS A 1 93 ? -31.207 -17.684 2.690 1.00 44.16 93 LYS A CA 1
ATOM 730 C C . LYS A 1 93 ? -32.335 -17.066 1.852 1.00 44.16 93 LYS A C 1
ATOM 732 O O . LYS A 1 93 ? -32.724 -15.939 2.115 1.00 44.16 93 LYS A O 1
ATOM 737 N N . GLU A 1 94 ? -32.797 -17.788 0.840 1.00 39.53 94 GLU A N 1
ATOM 738 C CA . GLU A 1 94 ? -34.193 -17.771 0.377 1.00 39.53 94 GLU A CA 1
ATOM 739 C C . GLU A 1 94 ? -34.470 -19.068 -0.382 1.00 39.53 94 GLU A C 1
ATOM 741 O O . GLU A 1 94 ? -33.585 -19.468 -1.176 1.00 39.53 94 GLU A O 1
#

Organism: NCBI:txid259542

Secondary structure (DSSP, 8-state):
--HHHHHHHHHHHHHHHHHHHHHS---HHHHHHHIIIIIHHHHHHHHHHS---HHHHHHHHHHHHHHHHHHTT--TT--HHHHHHHHHGGG---

Sequence (94 aa):
MKDTRRGAETLELASESLLAINKYGFQGKFKIWCLQFMLIPKLLWPLLVDDICSTTVEAIEAKINKYKRKWLAVPPGLSDVAMHCAKSGAMRKE

pLDDT: mean 78.76, std 13.61, range [39.53, 92.38]

Foldseek 3Di:
DPQVVLLVVLLVVLVVQLVVLVPDPDQLVVSVVCCVPPVCVVSVVSVVPGPHPVVSVVVSVVVVVVSNCVRVVPDPPDDPVNVVVVVVVVPPDD

Radius of gyration: 15.62 Å; chains: 1; bounding box: 54×30×33 Å